Protein AF-A0A411F1J9-F1 (afdb_monomer_lite)

Organism: NCBI:txid2511940

Secondary structure (DSSP, 8-state):
-TT--TTPPPPTT---------PPTT--HHHHHHHHHHHTTT-

Sequence (43 aa):
LTYYTPEYETKDTDILAAFRVTPQPGVPPEKEGAAVAAESSTG

Foldseek 3Di:
DVQADPPDDDDPPDDDDDDDDDDDPPDDPRNVVSVVSCVVPPD

Radius of gyration: 11.21 Å; chains: 1; bounding box: 21×18×32 Å

Structure (mmCIF, N/CA/C/O backbone):
data_AF-A0A411F1J9-F1
#
_entry.id   AF-A0A411F1J9-F1
#
loop_
_atom_site.group_PDB
_atom_site.id
_atom_site.type_symbol
_atom_site.label_atom_id
_atom_site.label_alt_id
_atom_site.label_comp_id
_atom_site.label_asym_id
_atom_site.label_entity_id
_atom_site.label_seq_id
_atom_site.pdbx_PDB_ins_code
_atom_site.Cartn_x
_atom_site.Cartn_y
_atom_site.Cartn_z
_atom_site.occupancy
_atom_site.B_iso_or_equiv
_atom_site.auth_seq_id
_atom_site.auth_comp_id
_atom_site.auth_asym_id
_atom_site.auth_atom_id
_atom_site.pdbx_PDB_model_num
ATOM 1 N N . LEU A 1 1 ? 0.472 12.918 2.053 1.00 82.69 1 LEU A N 1
ATOM 2 C CA . LEU A 1 1 ? 1.055 11.629 2.482 1.00 82.69 1 LEU A CA 1
ATOM 3 C C . LEU A 1 1 ? 1.974 11.183 1.349 1.00 82.69 1 LEU A C 1
ATOM 5 O O . LEU A 1 1 ? 1.457 10.945 0.273 1.00 82.69 1 LEU A O 1
ATOM 9 N N . THR A 1 2 ? 3.300 11.178 1.522 1.00 90.88 2 THR A N 1
ATOM 10 C CA . THR A 1 2 ? 4.256 10.968 0.405 1.00 90.88 2 THR A CA 1
ATOM 11 C C . THR A 1 2 ? 4.148 9.579 -0.236 1.00 90.88 2 THR A C 1
ATOM 13 O O . THR A 1 2 ? 4.369 9.443 -1.431 1.00 90.88 2 THR A O 1
ATOM 16 N N . TYR A 1 3 ? 3.744 8.573 0.546 1.00 95.06 3 TYR A N 1
ATOM 17 C CA . TYR A 1 3 ? 3.567 7.179 0.119 1.00 95.06 3 TYR A CA 1
ATOM 18 C C . TYR A 1 3 ? 2.092 6.799 -0.121 1.00 95.06 3 TYR A C 1
ATOM 20 O O . TYR A 1 3 ? 1.731 5.629 -0.055 1.00 95.06 3 TYR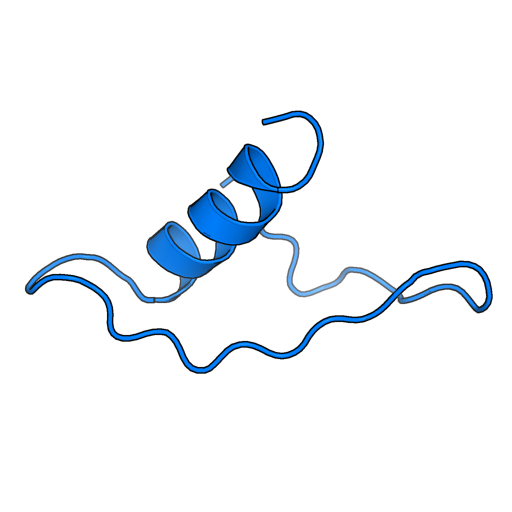 A O 1
ATOM 28 N N . TYR A 1 4 ? 1.218 7.781 -0.366 1.00 95.62 4 TYR A N 1
ATOM 29 C CA . TYR A 1 4 ? -0.183 7.545 -0.726 1.00 95.62 4 TYR A CA 1
ATOM 30 C C . TYR A 1 4 ? -0.555 8.387 -1.940 1.00 95.62 4 TYR A C 1
ATOM 32 O O . TYR A 1 4 ? -0.701 9.607 -1.839 1.00 95.62 4 TYR A O 1
ATOM 40 N N . THR A 1 5 ? -0.727 7.701 -3.066 1.00 95.69 5 THR A N 1
ATOM 41 C CA . THR A 1 5 ? -1.046 8.302 -4.361 1.00 95.69 5 THR A CA 1
ATOM 42 C C . THR A 1 5 ? -2.185 7.497 -4.988 1.00 95.69 5 THR A C 1
ATOM 44 O O . THR A 1 5 ? -1.918 6.496 -5.652 1.00 95.69 5 THR A O 1
ATOM 47 N N . PRO A 1 6 ? -3.455 7.862 -4.732 1.00 93.94 6 PRO A N 1
ATOM 48 C CA . PRO A 1 6 ? -4.605 7.078 -5.185 1.00 93.94 6 PRO A CA 1
ATOM 49 C C . PRO A 1 6 ? -4.746 7.032 -6.713 1.00 93.94 6 PRO A C 1
ATOM 51 O O . PRO A 1 6 ? -5.358 6.108 -7.237 1.00 93.94 6 PRO A O 1
ATOM 54 N N . GLU A 1 7 ? -4.140 7.978 -7.431 1.00 97.12 7 GLU A N 1
ATOM 55 C CA . GLU A 1 7 ? -4.089 8.016 -8.895 1.00 97.12 7 GLU A CA 1
ATOM 56 C C . GLU A 1 7 ? -2.851 7.312 -9.485 1.00 97.12 7 GLU A C 1
ATOM 58 O O . GLU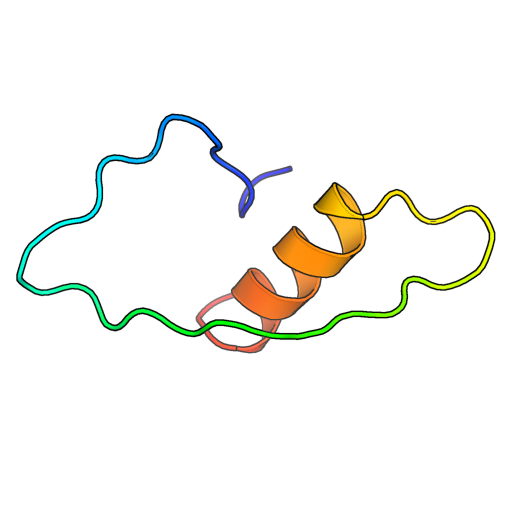 A 1 7 ? -2.552 7.488 -10.664 1.00 97.12 7 GLU A O 1
ATOM 63 N N . TYR A 1 8 ? -2.086 6.549 -8.692 1.00 96.25 8 TYR A N 1
ATOM 64 C CA . TYR A 1 8 ? -0.935 5.810 -9.215 1.00 96.25 8 TYR A CA 1
ATOM 65 C C . TYR A 1 8 ? -1.381 4.742 -10.222 1.00 96.25 8 TYR A C 1
ATOM 67 O O . TYR A 1 8 ? -2.132 3.825 -9.889 1.00 96.25 8 TYR A O 1
ATOM 75 N N . GLU A 1 9 ? -0.872 4.840 -11.448 1.00 98.19 9 GLU A N 1
ATOM 76 C CA . GLU A 1 9 ? -1.041 3.804 -12.463 1.00 98.19 9 GLU A CA 1
ATOM 77 C C . GLU A 1 9 ? -0.030 2.678 -12.230 1.00 98.19 9 GLU A C 1
ATOM 79 O O . GLU A 1 9 ? 1.185 2.876 -12.327 1.00 98.19 9 GLU A O 1
ATOM 84 N N . THR A 1 10 ? -0.537 1.483 -11.927 1.00 97.25 10 THR A N 1
ATOM 85 C CA . THR A 1 10 ? 0.287 0.285 -11.744 1.00 97.25 10 THR A CA 1
ATOM 86 C C . THR A 1 10 ? 0.974 -0.103 -13.045 1.00 97.25 10 THR A C 1
ATOM 88 O O . THR A 1 10 ? 0.330 -0.154 -1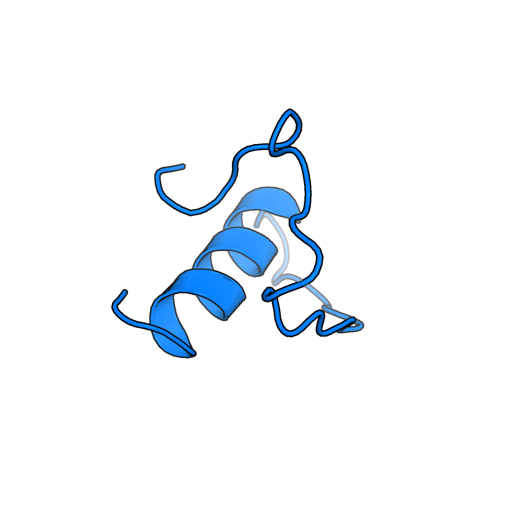4.095 1.00 97.25 10 THR A O 1
ATOM 91 N N . LYS A 1 11 ? 2.259 -0.443 -12.969 1.00 98.12 11 LYS A N 1
ATOM 92 C CA . LYS A 1 11 ? 3.042 -0.938 -14.106 1.00 98.12 11 LYS A CA 1
ATOM 93 C C . LYS A 1 11 ? 3.151 -2.457 -14.062 1.00 98.12 11 LYS A C 1
ATOM 95 O O . LYS A 1 11 ? 3.136 -3.053 -12.990 1.00 98.12 11 LYS A O 1
ATOM 100 N N . ASP A 1 12 ? 3.394 -3.073 -15.215 1.00 98.38 12 ASP A N 1
ATOM 101 C CA . ASP A 1 12 ? 3.566 -4.532 -15.329 1.00 98.38 12 ASP A CA 1
ATOM 102 C C . ASP A 1 12 ? 4.770 -5.071 -14.539 1.00 98.38 12 ASP A C 1
ATOM 104 O O . ASP A 1 12 ? 4.842 -6.255 -14.216 1.00 98.38 12 ASP A O 1
ATOM 108 N N . THR A 1 13 ? 5.737 -4.203 -14.238 1.00 98.38 13 THR A N 1
ATOM 109 C CA . THR A 1 13 ? 6.934 -4.539 -13.460 1.00 98.38 13 THR A CA 1
ATOM 110 C C . THR A 1 13 ? 6.744 -4.395 -11.952 1.00 98.38 13 THR A C 1
ATOM 112 O O . THR A 1 13 ? 7.659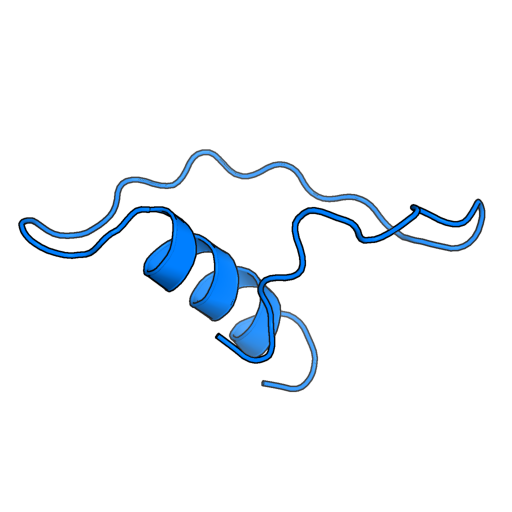 -4.734 -11.202 1.00 98.38 13 THR A O 1
ATOM 115 N N . ASP A 1 14 ? 5.614 -3.853 -11.498 1.00 97.94 14 ASP A N 1
ATOM 116 C CA . ASP A 1 14 ? 5.376 -3.610 -10.079 1.00 97.94 14 ASP A CA 1
ATOM 117 C C . ASP A 1 14 ? 5.004 -4.912 -9.357 1.00 97.94 14 ASP A C 1
ATOM 119 O O . ASP A 1 14 ? 4.274 -5.760 -9.872 1.00 97.94 14 ASP A O 1
ATOM 123 N N . ILE A 1 15 ? 5.474 -5.056 -8.116 1.00 97.81 15 ILE A N 1
ATOM 124 C CA . ILE A 1 15 ? 5.033 -6.132 -7.225 1.00 97.81 15 ILE A CA 1
ATOM 125 C C . ILE A 1 15 ? 3.892 -5.588 -6.367 1.00 97.81 15 ILE A C 1
ATOM 127 O O . ILE A 1 15 ? 4.095 -4.693 -5.547 1.00 97.81 15 ILE A O 1
ATOM 131 N N . LEU A 1 16 ? 2.691 -6.141 -6.548 1.00 97.25 16 LEU A N 1
ATOM 132 C CA . LEU A 1 16 ? 1.499 -5.732 -5.807 1.00 97.25 16 LEU A CA 1
ATOM 133 C C . LEU A 1 16 ? 1.336 -6.565 -4.532 1.00 97.25 16 LEU A C 1
ATOM 135 O O . LEU A 1 16 ? 1.386 -7.795 -4.568 1.00 97.25 16 LEU A O 1
ATOM 139 N N . ALA A 1 17 ? 1.082 -5.893 -3.411 1.00 96.94 17 ALA A N 1
ATOM 140 C CA . ALA A 1 17 ? 0.791 -6.525 -2.131 1.00 96.94 17 ALA A CA 1
ATOM 141 C C . ALA A 1 17 ? -0.532 -5.992 -1.570 1.00 96.94 17 ALA A C 1
ATOM 143 O O . ALA A 1 17 ? -0.757 -4.785 -1.516 1.00 96.94 17 ALA A O 1
ATOM 144 N N . ALA A 1 18 ? -1.411 -6.901 -1.145 1.00 97.12 18 ALA A N 1
ATOM 145 C CA . ALA A 1 18 ? -2.683 -6.565 -0.519 1.00 97.12 18 ALA A CA 1
ATOM 146 C C . ALA A 1 18 ? -2.635 -6.945 0.962 1.00 97.12 18 ALA A C 1
ATOM 148 O O . ALA A 1 18 ? -2.460 -8.113 1.311 1.00 97.12 18 ALA A O 1
ATOM 149 N N . PHE A 1 19 ? -2.820 -5.958 1.834 1.00 96.00 19 PHE A N 1
ATOM 150 C CA . PHE A 1 19 ? -2.816 -6.149 3.279 1.00 96.00 19 PHE A CA 1
ATOM 151 C C . PHE A 1 19 ? -4.189 -5.832 3.860 1.00 96.00 19 PHE A C 1
ATOM 153 O O . PHE A 1 19 ? -4.829 -4.851 3.483 1.00 96.00 19 PHE A O 1
ATOM 160 N N . ARG A 1 20 ? -4.627 -6.632 4.837 1.00 97.12 20 ARG A N 1
ATOM 161 C CA . ARG A 1 20 ? -5.717 -6.237 5.731 1.00 97.12 20 ARG A CA 1
ATOM 162 C C . ARG A 1 20 ? -5.111 -5.508 6.921 1.00 97.12 20 ARG A C 1
ATOM 164 O O . ARG A 1 20 ? -4.495 -6.138 7.777 1.00 97.12 20 ARG A O 1
ATOM 171 N N . VAL A 1 21 ? -5.315 -4.201 6.965 1.00 94.06 21 VAL A N 1
ATOM 172 C CA . VAL A 1 21 ? -4.792 -3.323 8.011 1.00 94.06 21 VAL A CA 1
ATOM 173 C C . VAL A 1 21 ? -5.932 -2.919 8.942 1.00 94.06 21 VAL A C 1
ATOM 175 O O . VAL A 1 21 ? -7.020 -2.580 8.481 1.00 94.06 21 VAL A O 1
ATOM 178 N N . THR A 1 22 ? -5.676 -2.945 10.249 1.00 97.06 22 THR A N 1
ATOM 179 C CA . THR A 1 22 ? -6.570 -2.378 11.265 1.00 97.06 22 THR A CA 1
ATOM 180 C C . THR A 1 22 ? -5.856 -1.181 11.888 1.00 97.06 22 THR A C 1
ATOM 182 O O . THR A 1 22 ? -4.982 -1.392 12.730 1.00 97.06 22 THR A O 1
ATOM 185 N N . PRO A 1 23 ? -6.181 0.058 11.479 1.00 97.00 23 PRO A N 1
ATOM 186 C CA . PRO A 1 23 ? -5.564 1.244 12.056 1.00 97.00 23 PRO A CA 1
ATOM 187 C C . PRO A 1 23 ? -5.870 1.363 13.547 1.00 97.00 23 PRO A C 1
ATOM 189 O O . PRO A 1 23 ? -6.915 0.912 14.027 1.00 97.00 23 PRO A O 1
ATOM 192 N N . GLN A 1 24 ? -4.979 2.029 14.277 1.00 97.12 24 GLN A N 1
ATOM 193 C CA . GLN A 1 24 ? -5.271 2.417 15.653 1.00 97.12 24 GLN A CA 1
ATOM 194 C C . GLN A 1 24 ? -6.452 3.407 15.704 1.00 97.12 24 GLN A C 1
ATOM 196 O O . GLN A 1 24 ? -6.662 4.165 14.751 1.00 97.12 24 GLN A O 1
ATOM 201 N N . PRO A 1 25 ? -7.222 3.457 16.808 1.00 97.62 25 PRO A N 1
ATOM 202 C CA . PRO A 1 25 ? -8.314 4.416 16.955 1.00 97.62 25 PRO A CA 1
ATOM 203 C C . PRO A 1 25 ? -7.865 5.860 16.684 1.00 97.62 25 PRO A C 1
ATOM 205 O O . PRO A 1 25 ? -6.870 6.326 17.235 1.00 97.62 25 PRO A O 1
ATOM 208 N N . GLY A 1 26 ? -8.605 6.576 15.834 1.00 97.44 26 GLY A N 1
ATOM 209 C CA . GLY A 1 26 ? -8.294 7.961 15.453 1.00 97.44 26 GLY A CA 1
ATOM 210 C C . GLY A 1 26 ? -7.217 8.116 14.370 1.00 97.44 26 GLY A C 1
ATOM 211 O O . GLY A 1 26 ? -6.961 9.242 13.944 1.00 97.44 26 GLY A O 1
ATOM 212 N N . VAL A 1 27 ? -6.613 7.024 13.890 1.00 96.94 27 VAL A N 1
ATOM 213 C CA . VAL A 1 27 ? -5.699 7.044 12.740 1.00 96.94 27 VAL A CA 1
ATOM 214 C C . VAL A 1 27 ? -6.493 6.796 11.451 1.00 96.94 27 VAL A C 1
ATOM 216 O O . VAL A 1 27 ? -7.170 5.771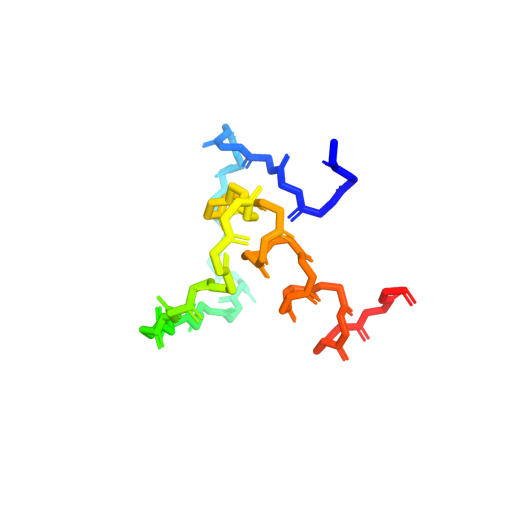 11.348 1.00 96.94 27 VAL A O 1
ATOM 219 N N . PRO A 1 28 ? -6.424 7.699 10.453 1.00 96.56 28 PRO A N 1
ATOM 220 C CA . PRO A 1 28 ? -7.047 7.464 9.155 1.00 96.56 28 PRO A CA 1
ATOM 221 C C . PRO A 1 28 ? -6.432 6.244 8.449 1.00 96.56 28 PRO A C 1
ATOM 223 O O . PRO A 1 28 ? -5.205 6.092 8.486 1.00 96.56 28 PRO A O 1
ATOM 226 N N . PRO A 1 29 ? -7.229 5.404 7.767 1.00 95.25 29 PRO A N 1
ATOM 227 C CA . PRO A 1 29 ? -6.725 4.238 7.040 1.00 95.25 29 PRO A CA 1
ATOM 228 C C . PRO A 1 29 ? -5.614 4.558 6.035 1.00 95.25 29 PRO A C 1
ATOM 230 O O . PRO A 1 29 ? -4.656 3.800 5.917 1.00 95.25 29 PRO A O 1
ATOM 233 N N . GLU A 1 30 ? -5.692 5.702 5.356 1.00 95.75 30 GLU A N 1
ATOM 234 C CA . GLU A 1 30 ? -4.713 6.137 4.354 1.00 95.75 30 GLU A CA 1
ATOM 235 C C . GLU A 1 30 ? -3.350 6.412 4.989 1.00 95.75 30 GLU A C 1
ATOM 237 O O . GLU A 1 30 ? -2.313 6.152 4.381 1.00 95.75 30 GLU A O 1
ATOM 242 N N . LYS A 1 31 ? -3.338 6.916 6.230 1.00 96.00 31 LYS A N 1
ATOM 243 C CA . LYS A 1 31 ? -2.098 7.172 6.968 1.00 96.00 31 LYS A CA 1
ATOM 244 C C . LYS A 1 31 ? -1.421 5.864 7.366 1.00 96.00 31 LYS A C 1
ATOM 246 O O . LYS A 1 31 ? -0.204 5.767 7.238 1.00 96.00 31 LYS A O 1
ATOM 251 N N . GLU A 1 32 ? -2.194 4.875 7.807 1.00 96.88 32 GLU A N 1
ATOM 252 C CA . GLU A 1 32 ? -1.650 3.559 8.152 1.00 96.88 32 GLU A CA 1
ATOM 253 C C . GLU A 1 32 ? -1.176 2.808 6.899 1.00 96.88 32 GLU A C 1
ATOM 255 O O . GLU A 1 32 ? -0.077 2.262 6.880 1.00 96.88 32 GLU A O 1
ATOM 260 N N . GLY A 1 33 ? -1.947 2.855 5.807 1.00 96.12 33 GLY A N 1
ATOM 261 C CA . GLY A 1 33 ? -1.548 2.274 4.523 1.00 96.12 33 GLY A CA 1
ATOM 262 C C . GLY A 1 33 ? -0.268 2.901 3.961 1.00 96.12 33 GLY A C 1
ATOM 263 O O . GLY A 1 33 ? 0.624 2.182 3.514 1.00 96.12 33 GLY A O 1
ATOM 264 N N . ALA A 1 34 ? -0.137 4.229 4.051 1.00 96.94 34 ALA A N 1
ATOM 265 C CA . ALA A 1 34 ? 1.081 4.933 3.656 1.00 96.94 34 ALA A CA 1
ATOM 266 C C . ALA A 1 34 ? 2.293 4.528 4.509 1.00 96.94 34 ALA A C 1
ATOM 268 O O . ALA A 1 34 ? 3.395 4.421 3.979 1.00 96.94 34 ALA A O 1
ATOM 269 N N . ALA A 1 35 ? 2.100 4.307 5.814 1.00 96.94 35 ALA A N 1
ATOM 270 C CA . ALA A 1 35 ? 3.165 3.865 6.709 1.00 96.94 35 ALA A CA 1
ATOM 271 C C . ALA A 1 35 ? 3.639 2.447 6.363 1.00 96.94 35 ALA A C 1
ATOM 273 O O . ALA A 1 35 ? 4.839 2.228 6.244 1.00 96.94 35 ALA A O 1
ATOM 274 N N . VAL A 1 36 ? 2.714 1.511 6.111 1.00 96.62 36 VAL A N 1
ATOM 275 C CA . VAL A 1 36 ? 3.068 0.157 5.651 1.00 96.62 36 VAL A CA 1
ATOM 276 C C . VAL A 1 36 ? 3.896 0.225 4.367 1.00 96.62 36 VAL A C 1
ATOM 278 O O . VAL A 1 36 ? 4.947 -0.402 4.301 1.00 96.62 36 VAL A O 1
ATOM 281 N N . ALA A 1 37 ? 3.465 1.019 3.380 1.00 97.12 37 ALA A N 1
ATOM 282 C CA . ALA A 1 37 ? 4.189 1.177 2.120 1.00 97.12 37 ALA A CA 1
ATOM 283 C C . ALA A 1 37 ? 5.595 1.775 2.309 1.00 97.12 37 ALA A C 1
ATOM 285 O O . ALA A 1 37 ? 6.543 1.308 1.679 1.00 97.12 37 ALA A O 1
ATOM 286 N N . ALA A 1 38 ? 5.739 2.779 3.178 1.00 97.44 38 ALA A N 1
ATOM 287 C CA . ALA A 1 38 ? 7.020 3.405 3.493 1.00 97.44 38 ALA A CA 1
ATOM 288 C C . ALA A 1 38 ? 7.986 2.402 4.153 1.00 97.44 38 ALA A C 1
ATOM 290 O O . ALA A 1 38 ? 9.039 2.091 3.598 1.00 97.44 38 ALA A O 1
ATOM 291 N N . GLU A 1 39 ? 7.594 1.824 5.289 1.00 97.56 39 GLU A N 1
ATOM 292 C CA . GLU A 1 39 ? 8.449 0.959 6.118 1.00 97.56 39 GLU A CA 1
ATOM 293 C C . GLU A 1 39 ? 8.842 -0.355 5.419 1.00 97.56 39 GLU A C 1
ATOM 295 O O . GLU A 1 39 ? 9.869 -0.952 5.735 1.00 97.56 39 GLU A O 1
ATOM 300 N N . SER A 1 40 ? 8.046 -0.820 4.448 1.00 97.12 40 SER A N 1
ATOM 301 C CA . SER A 1 40 ? 8.361 -2.016 3.658 1.00 97.12 40 SER A CA 1
ATOM 302 C C . SER A 1 40 ? 9.129 -1.731 2.363 1.00 97.12 40 SER A C 1
ATOM 304 O O . SER A 1 40 ? 9.343 -2.656 1.579 1.00 97.12 40 SER A O 1
ATOM 306 N N . SER A 1 41 ? 9.491 -0.476 2.087 1.00 95.56 41 SER A N 1
ATOM 307 C CA . SER A 1 41 ? 10.233 -0.088 0.884 1.00 95.56 41 SER A CA 1
ATOM 308 C C . SER A 1 41 ? 11.458 0.762 1.229 1.00 95.56 41 SER A C 1
ATOM 310 O O . SER A 1 41 ? 12.516 0.218 1.538 1.00 95.56 41 SER A O 1
ATOM 312 N N . THR A 1 42 ? 11.337 2.083 1.158 1.00 94.62 42 THR A N 1
ATOM 313 C CA . THR A 1 42 ? 12.429 3.051 1.341 1.00 94.62 42 THR A CA 1
ATOM 314 C C . THR A 1 42 ? 11.997 4.253 2.182 1.00 94.62 42 THR A C 1
ATOM 316 O O . THR A 1 42 ? 12.541 5.342 2.000 1.00 94.62 42 TH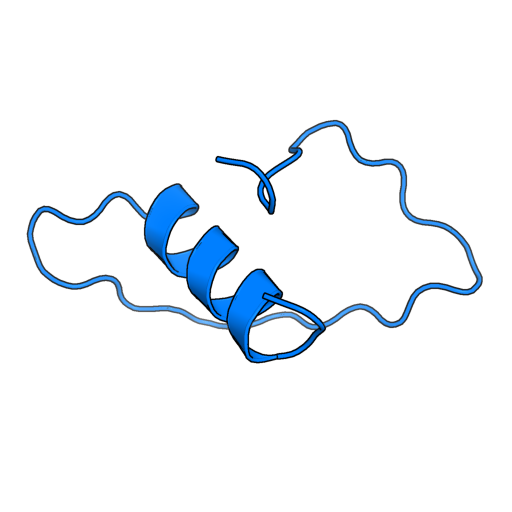R A O 1
ATOM 319 N N . GLY A 1 43 ? 10.968 4.044 3.010 1.00 78.31 43 GLY A N 1
ATOM 320 C CA . GLY A 1 43 ? 10.342 4.989 3.936 1.00 78.31 43 GLY A CA 1
ATOM 321 C C . GLY A 1 43 ? 11.292 5.948 4.608 1.00 78.31 43 GLY A C 1
ATOM 322 O O . GLY A 1 43 ? 12.312 5.474 5.151 1.00 78.31 43 GLY A O 1
#

pLDDT: mean 95.81, std 3.68, range [78.31, 98.38]

InterPro domains:
  IPR017443 Ribulose bisphosphate carboxylase, large subunit, ferrodoxin-like N-terminal [PF02788] (3-43)
  IPR033966 RuBisCO [PTHR42704] (6-43)
  IPR036422 RuBisCO large subunit, N-terminal domain superfamily [G3DSA:3.30.70.150] (1-43)
  IPR036422 RuBisCO large subunit, N-terminal domain superfamily [SSF54966] (1-43)